Protein AF-A0A450Y8R2-F1 (afdb_monomer_lite)

Sequence (119 aa):
KDKRPCRVRSSNAGHTLFSGIAATEHAPRLVETLFQPDTFSGWGIRTIARYESRYNPMSYHNGSIWPHDNAIIAMGLARYGYKTETLQITTGLFNASIMMDLHRLPELFCGFDYASGQG

Organism: NCBI:txid2126335

Foldseek 3Di:
DPPDDDPFAALCVLLCLLVVVDDLVCVVVNLVSCPPCQQQQLLFGFRTGVPGPQADQADPRRGWHALVSRVSSLNSCVSSPVVVSNCSNVVSPQVVLVVDPPSDDDRIHGRHHDDPDPD

Secondary structure (DSSP, 8-state):
---------BGGGGHHHHHT-S-GGGHHHHHHHHTSTTTB-SS-BBSB-TTSTT--TTSTTTT-B-HHHHHHHHHHHHHTT-HHHHHHHHHHHHHHHHHSGGG---S-B------TT--

pLDDT: mean 94.51, std 10.33, range [40.91, 98.88]

InterPro domains:
  IPR008928 Six-hairpin glycosidase superfamily [SSF48208] (2-119)
  IPR012341 Six-hairpin glycosidase-like superfamily [G3DSA:1.50.10.10] (1-119)
  IPR054491 Mannosylglycerate hydrolase MGH1-like, glycoside hydrolase domain [PF22422] (3-91)

Radius of gyration: 14.23 Å; chains: 1; bounding box: 43×34×36 Å

Structure (mmCIF, N/CA/C/O backbone):
data_AF-A0A450Y8R2-F1
#
_entry.id   AF-A0A450Y8R2-F1
#
loop_
_atom_site.group_PDB
_atom_site.id
_atom_site.type_symbol
_atom_site.label_atom_id
_atom_site.label_alt_id
_atom_site.label_comp_id
_atom_site.label_asym_id
_atom_site.label_entity_id
_atom_site.label_seq_id
_atom_site.pdbx_PDB_ins_code
_atom_site.Cartn_x
_atom_site.Cartn_y
_atom_site.Cartn_z
_atom_site.occupancy
_atom_site.B_iso_or_equiv
_atom_site.auth_seq_id
_atom_site.auth_comp_id
_atom_site.auth_asym_id
_atom_site.auth_atom_id
_atom_site.pdbx_PDB_model_num
ATOM 1 N N . LYS A 1 1 ? -20.859 -19.449 -5.219 1.00 64.06 1 LYS A N 1
ATOM 2 C CA . LYS A 1 1 ? -21.949 -20.437 -5.031 1.00 64.06 1 LYS A CA 1
ATOM 3 C C . LYS A 1 1 ? -22.153 -20.837 -3.563 1.00 64.06 1 LYS A C 1
ATOM 5 O O . LYS A 1 1 ? -23.304 -20.952 -3.193 1.00 64.06 1 LYS A O 1
ATOM 10 N N . ASP A 1 2 ? -21.125 -20.853 -2.700 1.00 87.75 2 ASP A N 1
ATOM 11 C CA . ASP A 1 2 ? -21.301 -21.254 -1.279 1.00 87.75 2 ASP A CA 1
ATOM 12 C C . ASP A 1 2 ? -21.274 -20.097 -0.252 1.00 87.75 2 ASP A C 1
ATOM 14 O O . ASP A 1 2 ? -21.241 -20.349 0.946 1.00 87.75 2 ASP A O 1
ATOM 18 N N . LYS A 1 3 ? -21.211 -18.827 -0.700 1.00 89.62 3 LYS A N 1
ATOM 19 C CA . LYS A 1 3 ? -21.089 -17.605 0.141 1.00 89.62 3 LYS A CA 1
ATOM 20 C C . LYS A 1 3 ? -20.018 -17.676 1.254 1.00 89.62 3 LYS A C 1
ATOM 22 O O . LYS A 1 3 ? -20.113 -16.981 2.261 1.00 89.62 3 LYS A O 1
ATOM 27 N N . ARG A 1 4 ? -18.985 -18.502 1.075 1.00 93.94 4 ARG A N 1
ATOM 28 C CA . ARG A 1 4 ? -17.873 -18.623 2.024 1.00 93.94 4 ARG A CA 1
ATOM 29 C C . ARG A 1 4 ? -16.948 -17.402 1.926 1.00 93.94 4 ARG A C 1
ATOM 31 O O . ARG A 1 4 ? -16.711 -16.939 0.807 1.00 93.94 4 ARG A O 1
ATOM 38 N N . PRO A 1 5 ? -16.393 -16.910 3.050 1.00 92.31 5 PRO A N 1
ATOM 39 C CA . PRO A 1 5 ? -15.392 -15.850 3.025 1.00 92.31 5 PRO A CA 1
ATOM 40 C C . PRO A 1 5 ? -14.189 -16.226 2.158 1.00 92.31 5 PRO A C 1
ATOM 42 O O . PRO A 1 5 ? -13.658 -17.335 2.265 1.00 92.31 5 PRO A O 1
ATOM 45 N N . CYS A 1 6 ? -13.744 -15.288 1.325 1.00 91.88 6 CYS A N 1
ATOM 46 C CA . CYS A 1 6 ? -12.506 -15.427 0.571 1.00 91.88 6 CYS A CA 1
ATOM 47 C C . CYS A 1 6 ? -11.327 -15.191 1.524 1.00 91.88 6 CYS A C 1
ATOM 49 O O . CYS A 1 6 ? -11.108 -14.068 1.973 1.00 91.88 6 CYS A O 1
ATOM 51 N N . ARG A 1 7 ? -10.600 -16.252 1.886 1.00 94.50 7 ARG A N 1
ATOM 52 C CA . ARG A 1 7 ? -9.458 -16.177 2.810 1.00 94.50 7 ARG A CA 1
ATOM 53 C C . ARG A 1 7 ? -8.186 -15.786 2.054 1.00 94.50 7 ARG A C 1
ATOM 55 O O . ARG A 1 7 ? -7.304 -16.616 1.896 1.00 94.50 7 ARG A O 1
ATOM 62 N N . VAL A 1 8 ? -8.145 -14.547 1.567 1.00 96.06 8 VAL A N 1
ATOM 63 C CA . VAL A 1 8 ? -7.029 -13.987 0.790 1.00 96.06 8 VAL A CA 1
ATOM 64 C C . VAL A 1 8 ? -6.519 -12.730 1.480 1.00 96.06 8 VAL A C 1
ATOM 66 O O . VAL A 1 8 ? -7.294 -11.805 1.737 1.00 96.06 8 VAL A O 1
ATOM 69 N N . ARG A 1 9 ? -5.217 -12.674 1.765 1.00 97.50 9 ARG A N 1
ATOM 70 C CA . ARG A 1 9 ? -4.569 -11.450 2.250 1.00 97.50 9 ARG A CA 1
ATOM 71 C C . ARG A 1 9 ? -4.478 -10.453 1.103 1.00 97.50 9 ARG A C 1
ATOM 73 O O . ARG A 1 9 ? -3.798 -10.698 0.108 1.00 97.50 9 ARG A O 1
ATOM 80 N N . SER A 1 10 ? -5.207 -9.353 1.244 1.00 98.00 10 SER A N 1
ATOM 81 C CA . SER A 1 10 ? -5.344 -8.310 0.230 1.00 98.00 10 SER A CA 1
ATOM 82 C C . SER A 1 10 ? -5.226 -6.924 0.850 1.00 98.00 10 SER A C 1
ATOM 84 O O . SER A 1 10 ? -5.490 -6.739 2.041 1.00 98.00 10 SER A O 1
ATOM 86 N N . SER A 1 11 ? -4.814 -5.954 0.039 1.00 98.38 11 SER A N 1
ATOM 87 C CA . SER A 1 11 ? -4.547 -4.582 0.479 1.00 98.38 11 SER A CA 1
ATOM 88 C C . SER A 1 11 ? -5.791 -3.861 1.006 1.00 98.38 11 SER A C 1
ATOM 90 O O . SER A 1 11 ? -5.703 -3.098 1.970 1.00 98.38 11 SER A O 1
ATOM 92 N N . ASN A 1 12 ? -6.968 -4.159 0.445 1.00 97.62 12 ASN A N 1
ATOM 93 C CA . ASN A 1 12 ? -8.230 -3.504 0.800 1.00 97.62 12 ASN A CA 1
ATOM 94 C C . ASN A 1 12 ? -8.648 -3.710 2.268 1.00 97.62 12 ASN A C 1
ATOM 96 O O . ASN A 1 12 ? -9.428 -2.918 2.795 1.00 97.62 12 ASN A O 1
ATOM 100 N N . ALA A 1 13 ? -8.092 -4.704 2.971 1.00 97.88 13 ALA A N 1
ATOM 101 C CA . ALA A 1 13 ? -8.271 -4.839 4.412 1.00 97.88 13 ALA A CA 1
ATOM 102 C C . ALA A 1 13 ? -7.793 -3.575 5.151 1.00 97.88 13 ALA A C 1
ATOM 104 O O . ALA A 1 13 ? -8.413 -3.167 6.131 1.00 97.88 13 ALA A O 1
ATOM 105 N N . GLY A 1 14 ? -6.763 -2.890 4.642 1.00 98.12 14 GLY A N 1
ATOM 106 C CA . GLY A 1 14 ? -6.289 -1.609 5.168 1.00 98.12 14 GLY A CA 1
ATOM 107 C C . GLY A 1 14 ? -7.302 -0.463 5.044 1.00 98.12 14 GLY A C 1
ATOM 108 O O . GLY A 1 14 ? -7.260 0.477 5.836 1.00 98.12 14 GLY A O 1
ATOM 109 N N . HIS A 1 15 ? -8.287 -0.552 4.139 1.00 98.56 15 HIS A N 1
ATOM 110 C CA . HIS A 1 15 ? -9.359 0.454 4.024 1.00 98.56 15 HIS A CA 1
ATOM 111 C C . HIS A 1 15 ? -10.278 0.463 5.248 1.00 98.56 15 HIS A C 1
ATOM 113 O O . HIS A 1 15 ? -10.977 1.447 5.500 1.00 98.56 15 HIS A O 1
ATOM 119 N N . THR A 1 16 ? -10.266 -0.606 6.048 1.00 98.56 16 THR A N 1
ATOM 120 C CA . THR A 1 16 ? -11.010 -0.647 7.312 1.00 98.56 16 THR A CA 1
ATOM 121 C C . THR A 1 16 ? -10.477 0.364 8.333 1.00 98.56 16 THR A C 1
ATOM 123 O O . THR A 1 16 ? -11.261 0.905 9.111 1.00 98.56 16 THR A O 1
ATOM 126 N N . LEU A 1 17 ? -9.180 0.698 8.273 1.00 98.50 17 LEU A N 1
ATOM 127 C CA . LEU A 1 17 ? -8.584 1.785 9.057 1.00 98.50 17 LEU A CA 1
ATOM 128 C C . LEU A 1 17 ? -9.010 3.152 8.511 1.00 98.50 17 LEU A C 1
ATOM 130 O O . LEU A 1 17 ? -9.349 4.054 9.267 1.00 98.50 17 LEU A O 1
ATOM 134 N N . PHE A 1 18 ? -9.034 3.319 7.186 1.00 98.38 18 PHE A N 1
ATOM 135 C CA . PHE A 1 18 ? -9.453 4.581 6.568 1.00 98.38 18 PHE A CA 1
ATOM 136 C C . PHE A 1 18 ? -10.914 4.926 6.879 1.00 98.38 18 PHE A C 1
ATOM 138 O O . PHE A 1 18 ? -11.220 6.054 7.264 1.00 98.38 18 PHE A O 1
ATOM 145 N N . SER A 1 19 ? -11.805 3.945 6.732 1.00 97.94 19 SER A N 1
ATOM 146 C CA . SER A 1 19 ? -13.238 4.098 7.008 1.00 97.94 19 SER A CA 1
ATOM 147 C C . SER A 1 19 ? -13.571 4.205 8.499 1.00 97.94 19 SER A C 1
ATOM 149 O O . SER A 1 19 ? -14.669 4.638 8.837 1.00 97.94 19 SER A O 1
ATOM 151 N N . GLY A 1 20 ? -12.651 3.816 9.388 1.00 97.00 20 GLY A N 1
ATOM 152 C CA . GLY A 1 20 ? -12.871 3.794 10.836 1.00 97.00 20 GLY A CA 1
ATOM 153 C C . GLY A 1 20 ? -13.731 2.625 11.330 1.00 97.00 20 GLY A C 1
ATOM 154 O O . GLY A 1 20 ? -14.132 2.621 12.489 1.00 97.00 20 GLY A O 1
ATOM 155 N N . ILE A 1 21 ? -14.035 1.637 10.477 1.00 97.94 21 ILE A N 1
ATOM 156 C CA . ILE A 1 21 ? -14.831 0.458 10.866 1.00 97.94 21 ILE A CA 1
ATOM 157 C C . ILE A 1 21 ? -14.018 -0.552 11.691 1.00 97.94 21 ILE A C 1
ATOM 159 O O . ILE A 1 21 ? -14.589 -1.374 12.405 1.00 97.94 21 ILE A O 1
ATOM 163 N N . ALA A 1 22 ? -12.686 -0.521 11.592 1.00 97.38 22 ALA A N 1
ATOM 164 C CA . ALA A 1 22 ? -11.826 -1.403 12.370 1.00 97.38 22 ALA A CA 1
ATOM 165 C C . ALA A 1 22 ? -11.834 -1.014 13.856 1.00 97.38 22 ALA A C 1
ATOM 167 O O . ALA A 1 22 ? -11.499 0.115 14.215 1.00 97.38 22 ALA A O 1
ATOM 168 N N . ALA A 1 23 ? -12.136 -1.967 14.738 1.00 97.69 23 ALA A N 1
ATOM 169 C CA 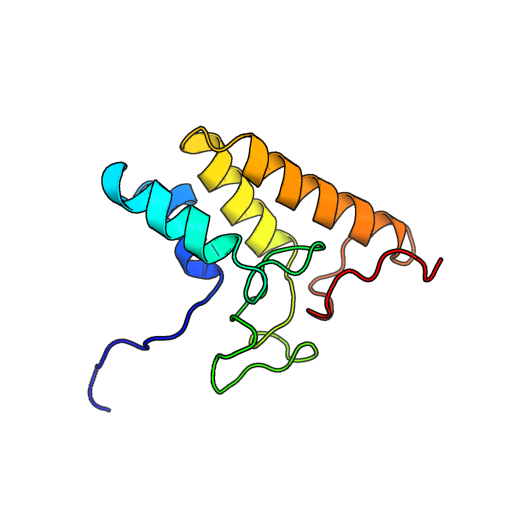. ALA A 1 23 ? -11.927 -1.773 16.168 1.00 97.69 23 ALA A CA 1
ATOM 170 C C . ALA A 1 23 ? -10.434 -1.538 16.463 1.00 97.69 23 ALA A C 1
ATOM 172 O O . ALA A 1 23 ? -9.568 -2.188 15.870 1.00 97.69 23 ALA A O 1
ATOM 173 N N . THR A 1 24 ? -10.126 -0.639 17.401 1.00 96.56 24 THR A N 1
ATOM 174 C CA . THR A 1 24 ? -8.742 -0.268 17.755 1.00 96.56 24 THR A CA 1
ATOM 175 C C . THR A 1 24 ? -7.891 -1.480 18.141 1.00 96.56 24 THR A C 1
ATOM 177 O O . THR A 1 24 ? -6.725 -1.557 17.774 1.00 96.56 24 THR A O 1
ATOM 180 N N . GLU A 1 25 ? -8.483 -2.472 18.806 1.00 97.75 25 GLU A N 1
ATOM 181 C CA . GLU A 1 25 ? -7.824 -3.727 19.194 1.00 97.75 25 GLU A CA 1
ATOM 182 C C . GLU A 1 25 ? -7.422 -4.627 18.010 1.00 97.75 25 GLU A C 1
ATOM 184 O O . GLU A 1 25 ? -6.535 -5.467 18.144 1.00 97.75 25 GLU A O 1
ATOM 189 N N . HIS A 1 26 ? -8.047 -4.467 16.839 1.00 96.75 26 HIS A N 1
ATOM 190 C CA . HIS A 1 26 ? -7.717 -5.233 15.632 1.00 96.75 26 HIS A CA 1
ATOM 191 C C . HIS A 1 26 ? -6.674 -4.538 14.754 1.00 96.75 26 HIS A C 1
ATOM 193 O O . HIS A 1 26 ? -6.029 -5.203 13.938 1.00 96.75 26 HIS A O 1
ATOM 199 N N . ALA A 1 27 ? -6.484 -3.227 14.928 1.00 98.19 27 ALA A N 1
ATOM 200 C CA . ALA A 1 27 ? -5.542 -2.453 14.131 1.00 98.19 27 ALA A CA 1
ATOM 201 C C . ALA A 1 27 ? -4.105 -3.009 14.194 1.00 98.19 27 ALA A C 1
ATOM 203 O O . ALA A 1 27 ? -3.543 -3.209 13.119 1.00 98.19 27 ALA A O 1
ATOM 204 N N . PRO A 1 28 ? -3.534 -3.392 15.361 1.00 98.62 28 PRO A N 1
ATOM 205 C CA . PRO A 1 28 ? -2.166 -3.913 15.415 1.00 98.62 28 PRO A CA 1
ATOM 206 C C . PRO A 1 28 ? -1.941 -5.125 14.507 1.00 98.62 28 PRO A C 1
ATOM 208 O O . PRO A 1 28 ? -0.978 -5.161 13.750 1.00 98.62 28 PRO A O 1
ATOM 211 N N . ARG A 1 29 ? -2.874 -6.084 14.514 1.00 98.25 29 ARG A N 1
ATOM 212 C CA . ARG A 1 29 ? -2.782 -7.296 13.690 1.00 98.25 29 ARG A CA 1
ATOM 213 C C . ARG A 1 29 ? -2.907 -6.992 12.198 1.00 98.25 29 ARG A C 1
ATOM 215 O O . ARG A 1 29 ? -2.246 -7.628 11.377 1.00 98.25 29 ARG A O 1
ATOM 222 N N . LEU A 1 30 ? -3.783 -6.055 11.835 1.00 98.25 30 LEU A N 1
ATOM 223 C CA . LEU A 1 30 ? -3.939 -5.629 10.447 1.00 98.25 30 LEU A CA 1
ATOM 224 C C . LEU A 1 30 ? -2.668 -4.939 9.947 1.00 98.25 30 LEU A C 1
ATOM 226 O O . LEU A 1 30 ? -2.190 -5.271 8.866 1.00 98.25 30 LEU A O 1
ATOM 230 N N . VAL A 1 31 ? -2.106 -4.033 10.746 1.00 98.62 31 VAL A N 1
ATOM 231 C CA . VAL A 1 31 ? -0.851 -3.345 10.432 1.00 98.62 31 VAL A CA 1
ATOM 232 C C . VAL A 1 31 ? 0.287 -4.350 10.283 1.00 98.62 31 VAL A C 1
ATOM 234 O O . VAL A 1 31 ? 0.933 -4.372 9.242 1.00 98.62 31 VAL A O 1
ATOM 237 N N . GLU A 1 32 ? 0.463 -5.257 11.243 1.00 98.44 32 GLU A N 1
ATOM 238 C CA . GLU A 1 32 ? 1.465 -6.322 11.146 1.00 98.44 32 GLU A CA 1
ATOM 239 C C . GLU A 1 32 ? 1.315 -7.123 9.846 1.00 98.44 32 GLU A C 1
ATOM 241 O O . GLU A 1 32 ? 2.301 -7.358 9.155 1.00 98.44 32 G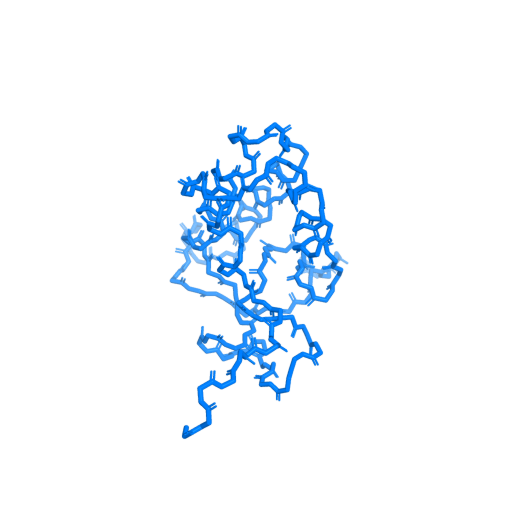LU A O 1
ATOM 246 N N . THR A 1 33 ? 0.084 -7.490 9.473 1.00 98.06 33 THR A N 1
ATOM 247 C CA . THR A 1 33 ? -0.194 -8.253 8.245 1.00 98.06 33 THR A CA 1
ATOM 248 C C . THR A 1 33 ? 0.154 -7.462 6.982 1.00 98.06 33 THR A C 1
ATOM 250 O O . THR A 1 33 ? 0.753 -8.016 6.064 1.00 98.06 33 THR A O 1
ATOM 253 N N . LEU A 1 34 ? -0.210 -6.178 6.921 1.00 98.56 34 LEU A N 1
ATOM 254 C CA . LEU A 1 34 ? 0.051 -5.319 5.763 1.00 98.56 34 LEU A CA 1
ATOM 255 C C . LEU A 1 34 ? 1.553 -5.127 5.524 1.00 98.56 34 LEU A C 1
ATOM 257 O O . LEU A 1 34 ? 1.986 -5.090 4.375 1.00 98.56 34 LEU A O 1
ATOM 261 N N . PHE A 1 35 ? 2.343 -5.055 6.594 1.00 98.50 35 PHE A N 1
ATOM 262 C CA . PHE A 1 35 ? 3.784 -4.807 6.531 1.00 98.50 35 PHE A CA 1
ATOM 263 C C . PHE A 1 35 ? 4.644 -6.077 6.545 1.00 98.50 35 PHE A C 1
ATOM 265 O O . PHE A 1 35 ? 5.871 -5.979 6.563 1.00 98.50 35 PHE A O 1
ATOM 272 N N . GLN A 1 36 ? 4.039 -7.269 6.468 1.00 97.88 36 GLN A N 1
ATOM 273 C CA . GLN A 1 36 ? 4.801 -8.492 6.209 1.00 97.88 36 GLN A CA 1
ATOM 274 C C . GLN A 1 36 ? 5.515 -8.412 4.844 1.00 97.88 36 GLN A C 1
ATOM 276 O O . GLN A 1 36 ? 4.948 -7.861 3.894 1.00 97.88 36 GLN A O 1
ATOM 281 N N . PRO A 1 37 ? 6.710 -9.017 4.686 1.00 95.44 37 PRO A N 1
ATOM 282 C CA . PRO A 1 37 ? 7.479 -8.964 3.434 1.00 95.44 37 PRO A CA 1
ATOM 283 C C . PRO A 1 37 ? 6.752 -9.539 2.207 1.00 95.44 37 PRO A C 1
ATOM 285 O O . PRO A 1 37 ? 7.043 -9.190 1.061 1.00 95.44 37 PRO A O 1
ATOM 288 N N . ASP A 1 38 ? 5.794 -10.443 2.420 1.00 96.12 38 ASP A N 1
ATOM 289 C CA . ASP A 1 38 ? 4.979 -11.003 1.344 1.00 96.12 38 ASP A CA 1
ATOM 290 C C . ASP A 1 38 ? 3.905 -10.025 0.840 1.00 96.12 38 ASP A C 1
ATOM 292 O O . ASP A 1 38 ? 3.446 -10.156 -0.296 1.00 96.12 38 ASP A O 1
ATOM 296 N N . THR A 1 39 ? 3.564 -9.005 1.627 1.00 98.00 39 THR A N 1
ATOM 297 C CA . THR A 1 39 ? 2.509 -8.027 1.341 1.00 98.00 39 THR A CA 1
ATOM 298 C C . THR A 1 39 ? 3.094 -6.655 1.000 1.00 98.00 39 THR A C 1
ATOM 300 O O . THR A 1 39 ? 2.767 -6.104 -0.054 1.00 98.00 39 THR A O 1
ATOM 303 N N . PHE A 1 40 ? 4.015 -6.134 1.814 1.00 98.31 40 PHE A N 1
ATOM 304 C CA . PHE A 1 40 ? 4.752 -4.901 1.540 1.00 98.31 40 PHE A CA 1
ATOM 305 C C . PHE A 1 40 ? 6.045 -5.199 0.776 1.00 98.31 40 PHE A C 1
ATOM 307 O O . PHE A 1 40 ? 6.918 -5.924 1.241 1.00 98.31 40 PHE A O 1
ATOM 314 N N . SER A 1 41 ? 6.173 -4.615 -0.412 1.00 96.81 41 SER A N 1
ATOM 315 C CA . SER A 1 41 ? 7.300 -4.848 -1.328 1.00 96.81 41 SER A CA 1
ATOM 316 C C . SER A 1 41 ? 8.530 -3.971 -1.071 1.00 96.81 41 SER A C 1
ATOM 318 O O . SER A 1 41 ? 9.553 -4.162 -1.720 1.00 96.81 41 SER A O 1
ATOM 320 N N . GLY A 1 42 ? 8.419 -2.962 -0.203 1.00 95.94 42 GLY A N 1
ATOM 321 C CA . GLY A 1 42 ? 9.358 -1.836 -0.129 1.00 95.94 42 GLY A CA 1
ATOM 322 C C . GLY A 1 42 ? 8.943 -0.634 -0.988 1.00 95.94 42 GLY A C 1
ATOM 323 O O . GLY A 1 42 ? 9.216 0.500 -0.608 1.00 95.94 42 GLY A O 1
ATOM 324 N N . TRP A 1 43 ? 8.204 -0.852 -2.082 1.00 96.62 43 TRP A N 1
ATOM 325 C CA . TRP A 1 43 ? 7.590 0.223 -2.880 1.00 96.62 43 TRP A CA 1
ATOM 326 C C . TRP A 1 43 ? 6.175 0.586 -2.412 1.00 96.62 43 TRP A C 1
ATOM 328 O O . TRP A 1 43 ? 5.704 1.702 -2.611 1.00 96.62 43 TRP A O 1
ATOM 338 N N . GLY A 1 44 ? 5.481 -0.382 -1.818 1.00 98.19 44 GLY A N 1
ATOM 339 C CA . GLY A 1 44 ? 4.081 -0.288 -1.425 1.00 98.19 44 GLY A CA 1
ATOM 340 C C . GLY A 1 44 ? 3.481 -1.658 -1.114 1.00 98.19 44 GLY A C 1
ATOM 341 O O . GLY A 1 44 ? 4.108 -2.703 -1.321 1.00 98.19 44 GLY A O 1
ATOM 342 N N . ILE A 1 45 ? 2.254 -1.634 -0.609 1.00 98.75 45 ILE A N 1
ATOM 343 C CA . ILE A 1 45 ? 1.391 -2.780 -0.341 1.00 98.75 45 ILE A CA 1
ATOM 344 C C . ILE A 1 45 ? 0.879 -3.334 -1.672 1.00 98.75 45 ILE A C 1
ATOM 346 O O . ILE A 1 45 ? 0.296 -2.602 -2.480 1.00 98.75 45 ILE A O 1
ATOM 350 N N . ARG A 1 46 ? 1.093 -4.631 -1.896 1.00 98.69 46 ARG A N 1
ATOM 351 C CA . ARG A 1 46 ? 0.558 -5.372 -3.043 1.00 98.69 46 ARG A CA 1
ATOM 352 C C . ARG A 1 46 ? -0.940 -5.593 -2.887 1.00 98.69 46 ARG A C 1
ATOM 354 O O . ARG A 1 46 ? -1.422 -5.857 -1.790 1.00 98.69 46 ARG A O 1
ATOM 361 N N . THR A 1 47 ? -1.655 -5.601 -4.007 1.00 98.56 47 THR A N 1
ATOM 362 C CA . THR A 1 47 ? -3.099 -5.892 -4.056 1.00 98.56 47 THR A CA 1
ATOM 363 C C . THR A 1 47 ? -3.464 -7.232 -3.407 1.00 98.56 47 THR A C 1
ATOM 365 O O . THR A 1 47 ? -4.466 -7.304 -2.697 1.00 98.56 47 THR A O 1
ATOM 368 N N . ILE A 1 48 ? -2.624 -8.263 -3.569 1.00 98.38 48 ILE A N 1
ATOM 369 C CA . ILE A 1 48 ? -2.646 -9.498 -2.766 1.00 98.38 48 ILE A CA 1
ATOM 370 C C . ILE A 1 48 ? -1.222 -9.937 -2.408 1.00 98.38 48 ILE A C 1
ATOM 372 O O . ILE A 1 48 ? -0.278 -9.650 -3.148 1.00 98.38 48 ILE A O 1
ATOM 376 N N . ALA A 1 49 ? -1.071 -10.650 -1.291 1.00 97.69 49 ALA A N 1
ATOM 377 C CA . ALA A 1 49 ? 0.232 -11.120 -0.822 1.00 97.69 49 ALA A CA 1
ATOM 378 C C . ALA A 1 49 ? 0.859 -12.171 -1.762 1.00 97.69 49 ALA A C 1
ATOM 380 O O . ALA A 1 49 ? 0.156 -12.943 -2.417 1.00 97.69 49 ALA A O 1
ATOM 381 N N . ARG A 1 50 ? 2.196 -12.250 -1.777 1.00 95.69 50 ARG A N 1
ATOM 382 C CA . ARG A 1 50 ? 3.010 -13.107 -2.666 1.00 95.69 50 ARG A CA 1
ATOM 383 C C . ARG A 1 50 ? 2.605 -14.585 -2.690 1.00 95.69 50 ARG A C 1
ATOM 385 O O . ARG A 1 50 ? 2.776 -15.251 -3.705 1.00 95.69 50 ARG A O 1
ATOM 392 N N . 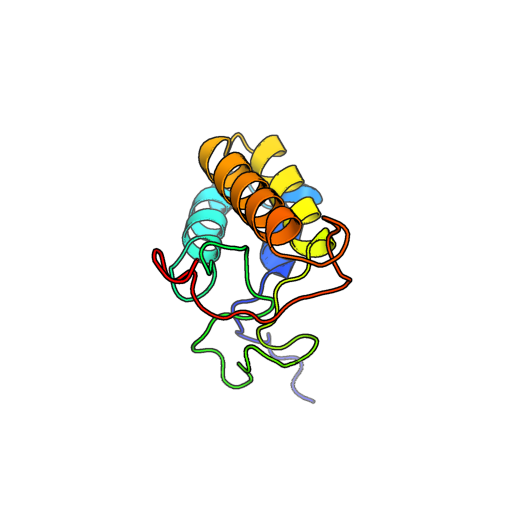TYR A 1 51 ? 2.106 -15.103 -1.570 1.00 94.88 51 TYR A N 1
ATOM 393 C CA . TYR A 1 51 ? 1.745 -16.516 -1.418 1.00 94.88 51 TYR A CA 1
ATOM 394 C C . TYR A 1 51 ? 0.249 -16.799 -1.603 1.00 94.88 51 TYR A C 1
ATOM 396 O O . TYR A 1 51 ? -0.200 -17.922 -1.381 1.00 94.88 51 TYR A O 1
ATOM 404 N N . GLU A 1 52 ? -0.540 -15.801 -1.998 1.00 97.69 52 GLU A N 1
ATOM 405 C CA . GLU A 1 52 ? -1.938 -16.009 -2.364 1.00 97.69 52 GLU A CA 1
ATOM 406 C C . GLU A 1 52 ? -2.040 -16.704 -3.723 1.00 97.69 52 GLU A C 1
ATOM 408 O O . GLU A 1 52 ? -1.264 -16.435 -4.637 1.00 97.69 52 GLU A O 1
ATOM 413 N N . SER A 1 53 ? -3.027 -17.586 -3.895 1.00 96.19 53 SER A N 1
ATOM 414 C CA . SER A 1 53 ? -3.091 -18.495 -5.054 1.00 96.19 53 SER A CA 1
ATOM 415 C C . SER A 1 53 ? -3.133 -17.802 -6.418 1.00 96.19 53 SER A C 1
ATOM 417 O O . SER A 1 53 ? -2.844 -18.430 -7.431 1.00 96.19 53 SER A O 1
ATOM 419 N N . ARG A 1 54 ? -3.548 -16.532 -6.465 1.00 96.12 54 ARG A N 1
ATOM 420 C CA . ARG A 1 54 ? -3.634 -15.746 -7.703 1.00 96.12 54 ARG A CA 1
ATOM 421 C C . ARG A 1 54 ? -2.477 -14.772 -7.887 1.00 96.12 54 ARG A C 1
ATOM 423 O O . ARG A 1 54 ? -2.516 -14.016 -8.854 1.00 96.12 54 ARG A O 1
ATOM 430 N N . TYR A 1 55 ? -1.490 -14.773 -6.991 1.00 97.69 55 TYR A N 1
ATOM 431 C CA . TYR A 1 55 ? -0.412 -13.799 -7.026 1.00 97.69 55 TYR A CA 1
ATOM 432 C C . TYR A 1 55 ? 0.332 -13.819 -8.366 1.00 97.69 55 TYR A C 1
ATOM 434 O O . TYR A 1 55 ? 0.851 -14.840 -8.812 1.00 97.69 55 TYR A O 1
ATOM 442 N N . ASN A 1 56 ? 0.383 -12.655 -8.996 1.00 97.69 56 ASN A N 1
ATOM 443 C CA . ASN A 1 56 ? 1.150 -12.333 -10.178 1.00 97.69 56 ASN A CA 1
ATOM 444 C C . ASN A 1 56 ? 1.549 -10.848 -10.067 1.00 97.69 56 ASN A C 1
ATOM 446 O O . ASN A 1 56 ? 0.674 -9.980 -10.155 1.00 97.69 56 ASN A O 1
ATOM 450 N N . PRO A 1 57 ? 2.849 -10.531 -9.910 1.00 96.69 57 PRO A N 1
ATOM 451 C CA . PRO A 1 57 ? 3.314 -9.159 -9.702 1.00 96.69 57 PRO A CA 1
ATOM 452 C C . PRO A 1 57 ? 2.997 -8.225 -10.874 1.00 96.69 57 PRO A C 1
ATOM 454 O O . PRO A 1 57 ? 2.970 -7.019 -10.673 1.00 96.69 57 PRO A O 1
ATOM 457 N N . MET A 1 58 ? 2.742 -8.760 -12.073 1.00 97.38 58 MET A N 1
ATOM 458 C CA . MET A 1 58 ? 2.394 -7.997 -13.279 1.00 97.38 58 MET A CA 1
ATOM 459 C C . MET A 1 58 ? 0.879 -7.951 -13.541 1.00 97.38 58 MET A C 1
ATOM 461 O O . MET A 1 58 ? 0.431 -7.342 -14.508 1.00 97.38 58 MET A O 1
ATOM 465 N N . SER A 1 59 ? 0.068 -8.622 -12.717 1.00 96.50 59 SER A N 1
ATOM 466 C CA . SER A 1 59 ? -1.387 -8.649 -12.884 1.00 96.50 59 SER A CA 1
ATOM 467 C C . SER A 1 59 ? -2.026 -7.363 -12.378 1.00 96.50 59 SER A C 1
ATOM 469 O O . SER A 1 59 ? -1.667 -6.863 -11.317 1.00 96.50 59 SER A O 1
ATOM 471 N N . TYR A 1 60 ? -3.093 -6.930 -13.050 1.00 97.38 60 TYR A N 1
ATOM 472 C CA . TYR A 1 60 ? -3.830 -5.707 -12.728 1.00 97.38 60 TYR A CA 1
ATOM 473 C C . TYR A 1 60 ? -4.283 -5.617 -11.256 1.00 97.38 60 TYR A C 1
ATOM 475 O O . TYR A 1 60 ? -3.957 -4.640 -10.597 1.00 97.38 60 TYR A O 1
ATOM 483 N N . HIS A 1 61 ? -4.921 -6.654 -10.689 1.00 96.81 61 HIS A N 1
ATOM 484 C CA . HIS A 1 61 ? -5.379 -6.664 -9.278 1.00 96.81 61 HIS A CA 1
ATOM 485 C C . HIS A 1 61 ? -4.887 -7.850 -8.432 1.00 96.81 61 HIS A C 1
ATOM 487 O O . HIS A 1 61 ? -5.420 -8.096 -7.354 1.00 96.81 61 HIS A O 1
ATOM 493 N N . ASN A 1 62 ? -3.915 -8.624 -8.917 1.00 97.81 62 ASN A N 1
ATOM 494 C CA . ASN A 1 62 ? -3.481 -9.841 -8.224 1.00 97.81 62 ASN A CA 1
ATOM 495 C C . ASN A 1 62 ? -1.993 -9.818 -7.874 1.00 97.81 62 ASN A C 1
ATOM 497 O O . ASN A 1 62 ? -1.349 -10.851 -7.915 1.00 97.81 62 ASN A O 1
ATOM 501 N N . GLY A 1 63 ? -1.425 -8.672 -7.530 1.00 97.50 63 GLY A N 1
ATOM 502 C CA . GLY A 1 63 ? -0.038 -8.601 -7.069 1.00 97.50 63 GLY A CA 1
ATOM 503 C C . GLY A 1 63 ? 0.660 -7.290 -7.384 1.00 97.50 63 GLY A C 1
ATOM 504 O O . GLY A 1 63 ? 1.688 -7.016 -6.783 1.00 97.50 63 GLY A O 1
ATOM 505 N N . SER A 1 64 ? 0.101 -6.472 -8.273 1.00 98.44 64 SER A N 1
ATOM 506 C CA . SER A 1 64 ? 0.542 -5.097 -8.508 1.00 98.44 64 SER A CA 1
ATOM 507 C C . SER A 1 64 ? 0.354 -4.200 -7.285 1.00 98.44 64 SER A C 1
ATOM 509 O O . SER A 1 64 ? -0.364 -4.540 -6.336 1.00 98.44 64 SER A O 1
ATOM 511 N N . ILE A 1 65 ? 0.972 -3.026 -7.345 1.00 98.56 65 ILE A N 1
ATOM 512 C CA . ILE A 1 65 ? 0.875 -1.965 -6.348 1.00 98.56 65 ILE A CA 1
ATOM 513 C C . ILE A 1 65 ? 0.151 -0.788 -6.983 1.00 98.56 65 ILE A C 1
ATOM 515 O O . ILE A 1 65 ? 0.501 -0.340 -8.075 1.00 98.56 65 ILE A O 1
ATOM 519 N N . TRP A 1 66 ? -0.857 -0.287 -6.279 1.00 98.69 66 TRP A N 1
ATOM 520 C CA . TRP A 1 66 ? -1.672 0.835 -6.722 1.00 98.69 66 TRP A CA 1
ATOM 521 C C . TRP A 1 66 ? -1.420 2.043 -5.818 1.00 98.69 66 TRP A C 1
ATOM 523 O O . TRP A 1 66 ? -1.669 1.953 -4.609 1.00 98.69 66 TRP A O 1
ATOM 533 N N . PRO A 1 67 ? -0.957 3.183 -6.362 1.00 98.31 67 PRO A N 1
ATOM 534 C CA . PRO A 1 67 ? -0.721 4.395 -5.586 1.00 98.31 67 PRO A CA 1
ATOM 535 C C . PRO A 1 67 ? -1.937 4.886 -4.803 1.00 98.31 67 PRO A C 1
ATOM 537 O O . PRO A 1 67 ? -1.809 5.230 -3.631 1.00 98.31 67 PRO A O 1
ATOM 540 N N . HIS A 1 68 ? -3.125 4.880 -5.415 1.00 98.31 68 HIS A N 1
ATOM 541 C CA . HIS A 1 68 ? -4.341 5.351 -4.747 1.00 98.31 68 HIS A CA 1
ATOM 542 C C . HIS A 1 68 ? -4.745 4.436 -3.578 1.00 98.31 68 HIS A C 1
ATOM 544 O O . HIS A 1 68 ? -5.105 4.918 -2.508 1.00 98.31 68 HIS A O 1
ATOM 550 N N . ASP A 1 69 ? -4.638 3.121 -3.766 1.00 98.69 69 ASP A N 1
ATOM 551 C CA . ASP A 1 69 ? -4.937 2.111 -2.751 1.00 98.69 69 ASP A CA 1
ATOM 552 C C . ASP A 1 69 ? -4.001 2.268 -1.545 1.00 98.69 69 ASP A C 1
ATOM 554 O O . ASP A 1 69 ? -4.436 2.366 -0.399 1.00 98.69 69 ASP A O 1
ATOM 558 N N . ASN A 1 70 ? -2.706 2.433 -1.820 1.00 98.81 70 ASN A N 1
ATOM 559 C CA . ASN A 1 70 ? -1.690 2.696 -0.807 1.00 98.81 70 ASN A CA 1
ATOM 560 C C . ASN A 1 70 ? -1.906 4.035 -0.089 1.00 98.81 70 ASN A C 1
ATOM 562 O O . ASN A 1 70 ? -1.732 4.106 1.126 1.00 98.81 70 ASN A O 1
ATOM 566 N N . ALA A 1 71 ? -2.338 5.082 -0.797 1.00 98.62 71 ALA A N 1
ATOM 567 C CA . ALA A 1 71 ? -2.681 6.363 -0.184 1.00 98.62 71 ALA A CA 1
ATOM 568 C C . ALA A 1 71 ? -3.874 6.239 0.781 1.00 98.62 71 ALA A C 1
ATOM 570 O O . ALA A 1 71 ? -3.835 6.802 1.876 1.00 98.62 71 ALA A O 1
ATOM 571 N N . ILE A 1 72 ? -4.906 5.464 0.426 1.00 98.88 72 ILE A N 1
ATOM 572 C CA . ILE A 1 72 ? -6.045 5.176 1.314 1.00 98.88 72 ILE A CA 1
ATOM 573 C C . ILE A 1 72 ? -5.566 4.460 2.581 1.00 98.88 72 ILE A C 1
ATOM 575 O O . ILE A 1 72 ? -5.921 4.867 3.690 1.00 98.88 72 ILE A O 1
ATOM 579 N N . ILE A 1 73 ? -4.720 3.438 2.434 1.00 98.88 73 ILE A N 1
ATOM 580 C CA . ILE A 1 73 ? -4.147 2.694 3.563 1.00 98.88 73 ILE A CA 1
ATOM 581 C C . ILE A 1 73 ? -3.310 3.624 4.453 1.00 98.88 73 ILE A C 1
ATOM 583 O O . ILE A 1 73 ? -3.518 3.646 5.664 1.00 98.88 73 ILE A O 1
ATOM 587 N N . ALA A 1 74 ? -2.433 4.448 3.872 1.00 98.88 74 ALA A N 1
ATOM 588 C CA . ALA A 1 74 ? -1.615 5.421 4.598 1.00 98.88 74 ALA A CA 1
ATOM 589 C C . ALA A 1 74 ? -2.462 6.433 5.387 1.00 98.88 74 ALA A C 1
ATOM 591 O O . ALA A 1 74 ? -2.165 6.719 6.547 1.00 98.88 74 ALA A O 1
ATOM 592 N N . MET A 1 75 ? -3.561 6.932 4.810 1.00 98.69 75 MET A N 1
ATOM 593 C CA . MET A 1 75 ? -4.499 7.799 5.532 1.00 98.69 75 MET A CA 1
ATOM 594 C C . MET A 1 75 ? -5.156 7.082 6.720 1.00 98.69 75 MET A C 1
ATOM 596 O O . MET A 1 75 ? -5.330 7.685 7.779 1.00 98.69 75 MET A O 1
ATOM 600 N N . GLY A 1 76 ? -5.517 5.805 6.565 1.00 98.69 76 GLY A N 1
ATOM 601 C CA . GLY A 1 76 ? -6.047 4.983 7.655 1.00 98.69 76 GLY A CA 1
ATOM 602 C C . GLY A 1 76 ? -5.030 4.756 8.774 1.00 98.69 76 GLY A C 1
ATOM 603 O O . GLY A 1 76 ? -5.344 4.959 9.944 1.00 98.69 76 GLY A O 1
ATOM 604 N N . LEU A 1 77 ? -3.790 4.415 8.420 1.00 98.81 77 LEU A N 1
ATOM 605 C CA . LEU A 1 77 ? -2.680 4.257 9.364 1.00 98.81 77 LEU A CA 1
ATOM 606 C C . LEU A 1 77 ? -2.447 5.537 10.176 1.00 98.81 77 LEU A C 1
ATOM 608 O O . LEU A 1 77 ? -2.387 5.485 11.406 1.00 98.81 77 LEU A O 1
ATOM 612 N N . ALA A 1 78 ? -2.405 6.692 9.507 1.00 98.62 78 ALA A N 1
ATOM 613 C CA . ALA A 1 78 ? -2.227 7.987 10.155 1.00 98.62 78 ALA A CA 1
ATOM 614 C C . ALA A 1 78 ? -3.347 8.293 11.164 1.00 98.62 78 ALA A C 1
ATOM 616 O O . ALA A 1 78 ? -3.065 8.761 12.267 1.00 98.62 78 ALA A O 1
ATOM 617 N N . ARG A 1 79 ? -4.607 7.977 10.825 1.00 97.75 79 ARG A N 1
ATOM 618 C CA . ARG A 1 79 ? -5.765 8.139 11.726 1.00 97.75 79 ARG A CA 1
ATOM 619 C C . ARG A 1 79 ? -5.658 7.290 12.994 1.00 97.75 79 ARG A C 1
ATOM 621 O O . ARG A 1 79 ? -6.119 7.728 14.041 1.00 97.75 79 ARG A O 1
ATOM 628 N N . TYR A 1 80 ? -5.039 6.114 12.907 1.00 98.31 80 TYR A N 1
ATOM 629 C CA . TYR A 1 80 ? -4.851 5.193 14.034 1.00 98.31 80 TYR A CA 1
ATOM 630 C C . TYR A 1 80 ? -3.506 5.388 14.762 1.00 98.31 80 TYR A C 1
ATOM 632 O O . TYR A 1 80 ? -3.210 4.662 15.706 1.00 98.31 80 TYR A O 1
ATOM 640 N N . GLY A 1 81 ? -2.693 6.375 14.364 1.00 98.38 81 GLY A N 1
ATOM 641 C CA . GLY A 1 81 ? -1.429 6.715 15.028 1.00 98.38 81 GLY A CA 1
ATOM 642 C C . GLY A 1 81 ? -0.191 5.958 14.528 1.00 98.38 81 GLY A C 1
ATOM 643 O O . GLY A 1 81 ? 0.898 6.171 15.065 1.00 98.38 81 GLY A O 1
ATOM 644 N N . TYR A 1 82 ? -0.315 5.145 13.476 1.00 98.69 82 TYR A N 1
ATOM 645 C CA . TYR A 1 82 ? 0.770 4.357 12.874 1.00 98.69 82 TYR A CA 1
ATOM 646 C C . TYR A 1 82 ? 1.646 5.211 11.945 1.00 98.69 82 TYR A C 1
ATOM 648 O O . TYR A 1 82 ? 1.612 5.110 10.714 1.00 98.69 82 TYR A O 1
ATOM 656 N N . LYS A 1 83 ? 2.392 6.146 12.545 1.00 98.56 83 LYS A N 1
ATOM 657 C CA . LYS A 1 83 ? 3.206 7.137 11.821 1.00 98.56 83 LYS A CA 1
ATOM 658 C C . LYS A 1 83 ? 4.370 6.504 11.059 1.00 98.56 83 LYS A C 1
ATOM 660 O O . LYS A 1 83 ? 4.662 6.94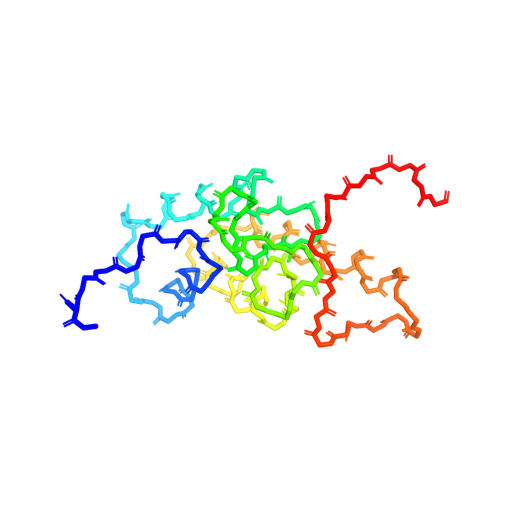6 9.951 1.00 98.56 83 LYS A O 1
ATOM 665 N N . THR A 1 84 ? 5.014 5.491 11.634 1.00 98.69 84 THR A N 1
ATOM 666 C CA . THR A 1 84 ? 6.149 4.790 11.015 1.00 98.69 84 THR A CA 1
ATOM 667 C C . THR A 1 84 ? 5.718 4.120 9.716 1.00 98.69 84 THR A C 1
ATOM 669 O O . THR A 1 84 ? 6.312 4.337 8.665 1.00 98.69 84 THR A O 1
ATOM 672 N N . GLU A 1 85 ? 4.616 3.386 9.771 1.00 98.75 85 GLU A N 1
ATOM 673 C CA . GLU A 1 85 ? 4.020 2.651 8.663 1.00 98.75 85 GLU A CA 1
ATOM 674 C C . GLU A 1 85 ? 3.483 3.593 7.584 1.00 98.75 85 GLU A C 1
ATOM 676 O O . GLU A 1 85 ? 3.672 3.367 6.388 1.00 98.75 85 GLU A O 1
ATOM 681 N N . THR A 1 86 ? 2.880 4.709 8.005 1.00 98.88 86 THR A N 1
ATOM 682 C CA . THR A 1 86 ? 2.489 5.792 7.094 1.00 98.88 86 THR A CA 1
ATOM 683 C C . THR A 1 86 ? 3.702 6.299 6.311 1.00 98.88 86 THR A C 1
ATOM 685 O O . THR A 1 86 ? 3.641 6.393 5.086 1.00 98.88 86 THR A O 1
ATOM 688 N N . LEU A 1 87 ? 4.814 6.585 7.000 1.00 98.62 87 LEU A N 1
ATOM 689 C CA . LEU A 1 87 ? 6.041 7.073 6.373 1.00 98.62 87 LEU A CA 1
ATOM 690 C C . LEU A 1 87 ? 6.661 6.035 5.429 1.00 98.62 87 LEU A C 1
ATOM 692 O O . LEU A 1 87 ? 7.161 6.405 4.371 1.00 98.62 87 LEU A O 1
ATOM 696 N N . GLN A 1 88 ? 6.612 4.746 5.771 1.00 98.50 88 GLN A N 1
ATOM 697 C CA . GLN A 1 88 ? 7.103 3.677 4.896 1.00 98.50 88 GLN A CA 1
ATOM 698 C C . GLN A 1 88 ? 6.339 3.634 3.566 1.00 98.50 88 GLN A C 1
ATOM 700 O O . GLN A 1 88 ? 6.970 3.568 2.511 1.00 98.50 88 GLN A O 1
ATOM 705 N N . ILE A 1 89 ? 5.004 3.729 3.592 1.00 98.56 89 ILE A N 1
ATOM 706 C CA . ILE A 1 89 ? 4.199 3.758 2.361 1.00 98.56 89 ILE A CA 1
ATOM 707 C C . ILE A 1 89 ? 4.492 5.018 1.546 1.00 98.56 89 ILE A C 1
ATOM 709 O O . ILE A 1 89 ? 4.745 4.922 0.346 1.00 98.56 89 ILE A O 1
ATOM 713 N N . THR A 1 90 ? 4.476 6.202 2.166 1.00 98.38 90 THR A N 1
ATOM 714 C CA . THR A 1 90 ? 4.688 7.450 1.417 1.00 98.38 90 THR A CA 1
ATOM 715 C C . THR A 1 90 ? 6.098 7.549 0.846 1.00 98.38 90 THR A C 1
ATOM 717 O O . THR A 1 90 ? 6.255 8.009 -0.282 1.00 98.38 90 THR A O 1
ATOM 720 N N . THR A 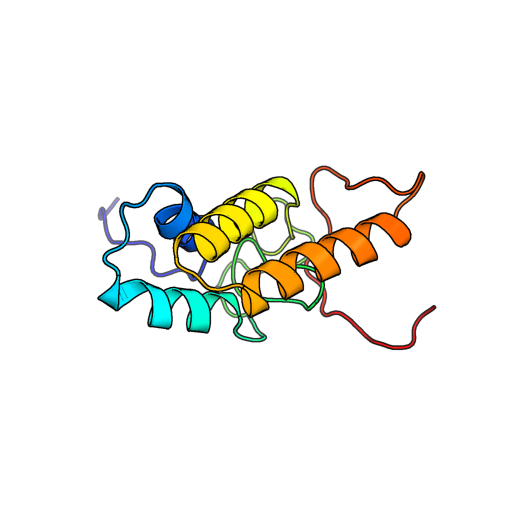1 91 ? 7.107 7.053 1.566 1.00 97.94 91 THR A N 1
ATOM 721 C CA . THR A 1 91 ? 8.489 6.955 1.072 1.00 97.94 91 THR A CA 1
ATOM 722 C C . THR A 1 91 ? 8.584 5.987 -0.104 1.00 97.94 91 THR A C 1
ATOM 724 O O . THR A 1 91 ? 9.193 6.322 -1.117 1.00 97.94 91 THR A O 1
ATOM 727 N N . GLY A 1 92 ? 7.946 4.815 -0.015 1.00 97.00 92 GLY A N 1
ATOM 728 C CA . GLY A 1 92 ? 7.905 3.842 -1.109 1.00 97.00 92 GLY A CA 1
ATOM 729 C C . GLY A 1 92 ? 7.289 4.424 -2.384 1.00 97.00 92 GLY A C 1
ATOM 730 O O . GLY A 1 92 ? 7.885 4.324 -3.457 1.00 97.00 92 GLY A O 1
ATOM 731 N N . LEU A 1 93 ? 6.150 5.116 -2.263 1.00 97.25 93 LEU A N 1
ATOM 732 C CA . LEU A 1 93 ? 5.497 5.782 -3.395 1.00 97.25 93 LEU A CA 1
ATOM 733 C C . LEU A 1 93 ? 6.322 6.952 -3.944 1.00 97.25 93 LEU A C 1
ATOM 735 O O . LEU A 1 93 ? 6.402 7.129 -5.156 1.00 97.25 93 LEU A O 1
ATOM 739 N N . PHE A 1 94 ? 6.957 7.742 -3.080 1.00 96.56 94 PHE A N 1
ATOM 740 C CA . PHE 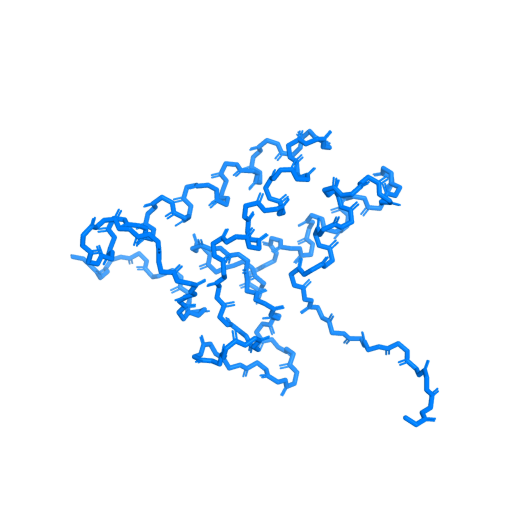A 1 94 ? 7.842 8.821 -3.512 1.00 96.56 94 PHE A CA 1
ATOM 741 C C . PHE A 1 94 ? 9.032 8.274 -4.309 1.00 96.56 94 PHE A C 1
ATOM 743 O O . PHE A 1 94 ? 9.270 8.716 -5.433 1.00 96.56 94 PHE A O 1
ATOM 750 N N . ASN A 1 95 ? 9.708 7.245 -3.794 1.00 95.25 95 ASN A N 1
ATOM 751 C CA . ASN A 1 95 ? 10.803 6.582 -4.498 1.00 95.25 95 ASN A CA 1
ATOM 752 C C . ASN A 1 95 ? 10.330 5.986 -5.829 1.00 95.25 95 ASN A C 1
ATOM 754 O O . ASN A 1 95 ? 11.003 6.153 -6.841 1.00 95.25 95 ASN A O 1
ATOM 758 N N . ALA A 1 96 ? 9.153 5.350 -5.857 1.00 94.88 96 ALA A N 1
ATOM 759 C CA . ALA A 1 96 ? 8.572 4.841 -7.096 1.00 94.88 96 ALA A CA 1
ATOM 760 C C . ALA A 1 96 ? 8.343 5.969 -8.110 1.00 94.88 96 ALA A C 1
ATOM 762 O O . ALA A 1 96 ? 8.701 5.810 -9.269 1.00 94.88 96 ALA A O 1
ATOM 763 N N . SER A 1 97 ? 7.818 7.125 -7.688 1.00 95.69 97 SER A N 1
ATOM 764 C CA . SER A 1 97 ? 7.610 8.260 -8.594 1.00 95.69 97 SER A CA 1
ATOM 765 C C . SER A 1 97 ? 8.908 8.764 -9.218 1.00 95.69 97 SER A C 1
ATOM 767 O O . SER A 1 97 ? 8.894 9.098 -10.394 1.00 95.69 97 SER A O 1
ATOM 769 N N . ILE A 1 98 ? 10.026 8.758 -8.483 1.00 93.94 98 ILE A N 1
ATOM 770 C CA . ILE A 1 98 ? 11.331 9.194 -9.005 1.00 93.94 98 ILE A CA 1
ATOM 771 C C . ILE A 1 98 ? 11.828 8.263 -10.120 1.00 93.94 98 ILE A C 1
ATOM 773 O O . ILE A 1 98 ? 12.473 8.721 -11.056 1.00 93.94 98 ILE A O 1
ATOM 777 N N . MET A 1 99 ? 11.508 6.972 -10.041 1.00 90.75 99 MET A N 1
ATOM 778 C CA . MET A 1 99 ? 11.938 5.972 -11.024 1.00 90.75 99 MET A CA 1
ATOM 779 C C . MET A 1 99 ? 11.074 5.942 -12.293 1.00 90.75 99 MET A C 1
ATOM 781 O O . MET A 1 99 ? 11.427 5.258 -13.250 1.00 90.75 99 MET A O 1
ATOM 785 N N . MET A 1 100 ? 9.927 6.625 -12.295 1.00 90.12 100 MET A N 1
ATOM 786 C CA . MET A 1 100 ? 8.961 6.594 -13.393 1.00 90.12 100 MET A CA 1
ATOM 787 C C . MET A 1 100 ? 9.151 7.785 -14.328 1.00 90.12 100 MET A C 1
ATOM 789 O O . MET A 1 100 ? 9.530 8.883 -13.909 1.00 90.12 100 MET A O 1
ATOM 793 N N . ASP A 1 101 ? 8.790 7.587 -15.594 1.00 88.25 101 ASP A N 1
ATOM 794 C CA . ASP A 1 101 ? 8.801 8.657 -16.583 1.00 88.25 101 ASP A CA 1
ATOM 795 C C . ASP A 1 101 ? 8.011 9.877 -16.092 1.00 88.25 101 ASP A C 1
ATOM 797 O O . ASP A 1 101 ? 6.926 9.777 -15.509 1.00 88.25 101 ASP A O 1
ATOM 801 N N . LEU A 1 102 ? 8.570 11.062 -16.348 1.00 91.38 102 LEU A N 1
ATOM 802 C CA . LEU A 1 102 ? 8.009 12.359 -15.948 1.00 91.38 102 LEU A CA 1
ATOM 803 C C . LEU A 1 102 ? 7.877 12.565 -14.429 1.00 91.38 102 LEU A C 1
ATOM 805 O O . LEU A 1 102 ? 7.243 13.540 -14.016 1.00 91.38 102 LEU A O 1
ATOM 809 N N . HIS A 1 103 ? 8.470 11.690 -13.614 1.00 91.88 103 HIS A N 1
ATOM 810 C CA . HIS A 1 103 ? 8.389 11.692 -12.156 1.00 91.88 103 HIS A CA 1
ATOM 811 C C . HIS A 1 103 ? 6.950 11.621 -11.615 1.00 91.88 103 HIS A C 1
ATOM 813 O O . HIS A 1 103 ? 6.580 12.336 -10.679 1.00 91.88 103 HIS A O 1
ATOM 819 N N . ARG A 1 104 ? 6.091 10.810 -12.248 1.00 93.00 104 ARG A N 1
ATOM 820 C CA . ARG A 1 104 ? 4.675 10.665 -11.872 1.00 93.00 104 ARG A CA 1
ATOM 821 C C . ARG A 1 104 ? 4.347 9.236 -11.492 1.00 93.00 104 ARG A C 1
ATOM 823 O O . ARG A 1 104 ? 4.902 8.283 -12.023 1.00 93.00 104 ARG A O 1
ATOM 830 N N . LEU A 1 105 ? 3.373 9.099 -10.602 1.00 95.00 105 LEU A N 1
ATOM 831 C CA . LEU A 1 105 ? 2.817 7.798 -10.267 1.00 95.00 105 LEU A CA 1
ATOM 832 C C . LEU A 1 105 ? 1.876 7.327 -11.392 1.00 95.00 105 LEU A C 1
ATOM 834 O O . LEU A 1 105 ? 0.969 8.081 -11.758 1.00 95.00 105 LEU A O 1
ATOM 838 N N . PRO A 1 106 ? 2.070 6.112 -11.940 1.00 95.25 106 PRO A N 1
ATOM 839 C CA . PRO A 1 106 ? 1.128 5.511 -12.879 1.00 95.25 106 PRO A CA 1
ATOM 840 C C . PRO A 1 106 ? -0.143 5.048 -12.149 1.00 95.25 106 PRO A C 1
ATOM 842 O O . PRO A 1 106 ? -0.237 5.117 -10.925 1.00 95.25 106 PRO A O 1
ATOM 845 N N . GLU A 1 107 ? -1.120 4.528 -12.893 1.00 97.56 107 GLU A N 1
ATOM 846 C CA . GLU A 1 107 ? -2.310 3.890 -12.308 1.00 97.56 107 GLU A CA 1
ATOM 847 C C . GLU A 1 107 ? -1.933 2.761 -11.330 1.00 97.56 107 GLU A C 1
ATOM 849 O O . GLU A 1 107 ? -2.460 2.685 -10.218 1.00 97.56 107 GLU A O 1
ATOM 854 N N . LEU A 1 108 ? -0.989 1.917 -11.748 1.00 97.69 108 LEU A N 1
ATOM 855 C CA . LEU A 1 108 ? -0.411 0.810 -10.999 1.00 97.69 108 LEU A CA 1
ATOM 856 C C . LEU A 1 108 ? 0.999 0.512 -11.517 1.00 97.69 108 LEU A C 1
ATOM 858 O O . LEU A 1 108 ? 1.351 0.886 -12.636 1.00 97.69 108 LEU A O 1
ATOM 862 N N . PHE A 1 109 ? 1.780 -0.224 -10.736 1.00 97.00 109 PHE A N 1
ATOM 863 C CA . PHE A 1 109 ? 3.067 -0.768 -11.167 1.00 97.00 109 PHE A CA 1
ATOM 864 C C . PHE A 1 109 ? 3.301 -2.176 -10.607 1.00 97.00 109 PHE A C 1
ATOM 866 O O . PHE A 1 109 ? 2.585 -2.644 -9.715 1.00 97.00 109 PHE A O 1
ATOM 873 N N . CYS A 1 110 ? 4.279 -2.884 -11.176 1.00 97.00 110 CYS A N 1
ATOM 874 C CA . CYS A 1 110 ? 4.534 -4.282 -10.846 1.00 97.00 110 CYS A CA 1
ATOM 875 C C . CYS A 1 110 ? 4.965 -4.461 -9.382 1.00 97.00 110 CYS A C 1
ATOM 877 O O . CYS A 1 110 ? 5.834 -3.745 -8.893 1.00 97.00 110 CYS A O 1
ATOM 879 N N . GLY A 1 111 ? 4.415 -5.465 -8.698 1.00 96.50 111 GLY A N 1
ATOM 880 C CA . GLY A 1 111 ? 4.675 -5.728 -7.276 1.00 96.50 111 GLY A CA 1
ATOM 881 C C . GLY A 1 111 ? 5.955 -6.504 -6.970 1.00 96.50 111 GLY A C 1
ATOM 882 O O . GLY A 1 111 ? 5.967 -7.318 -6.041 1.00 96.50 111 GLY A O 1
ATOM 883 N N . PHE A 1 112 ? 7.019 -6.310 -7.748 1.00 95.19 112 PHE A N 1
ATOM 884 C CA . PHE A 1 112 ? 8.318 -6.918 -7.454 1.00 95.19 112 PHE A CA 1
ATOM 885 C C . PHE A 1 112 ? 8.922 -6.345 -6.166 1.00 95.19 112 PHE A C 1
ATOM 887 O O . PHE A 1 112 ? 8.555 -5.258 -5.724 1.00 95.19 112 PHE A O 1
ATOM 894 N N . ASP A 1 113 ? 9.810 -7.112 -5.537 1.00 91.69 113 ASP A N 1
ATOM 895 C CA . ASP A 1 113 ? 10.520 -6.663 -4.338 1.00 91.69 113 ASP A CA 1
ATOM 896 C C . ASP A 1 113 ? 11.406 -5.447 -4.667 1.00 91.69 113 ASP A C 1
ATOM 898 O O . ASP A 1 113 ? 11.991 -5.359 -5.750 1.00 91.69 113 ASP A O 1
ATOM 902 N N . TYR A 1 114 ? 11.525 -4.511 -3.726 1.00 80.62 114 TYR A N 1
ATOM 903 C CA . TYR A 1 114 ? 12.549 -3.475 -3.779 1.00 80.62 114 TYR A CA 1
ATOM 904 C C . TYR A 1 114 ? 13.927 -4.136 -3.664 1.00 80.62 114 TYR A C 1
ATOM 906 O O . TYR A 1 114 ? 14.274 -4.692 -2.622 1.00 80.62 114 TYR A O 1
ATOM 914 N N . ALA A 1 115 ? 14.722 -4.075 -4.731 1.00 66.56 115 ALA A N 1
ATOM 915 C CA . ALA A 1 115 ? 16.116 -4.492 -4.714 1.00 66.56 115 ALA A CA 1
ATOM 916 C C . ALA A 1 115 ? 16.998 -3.242 -4.623 1.00 66.56 115 ALA A C 1
ATOM 918 O O . ALA A 1 115 ? 17.123 -2.485 -5.584 1.00 66.56 115 ALA A O 1
ATOM 919 N N . SER A 1 116 ? 17.618 -3.005 -3.467 1.00 52.06 116 SER A N 1
ATOM 920 C CA . SER A 1 116 ? 18.647 -1.970 -3.347 1.00 52.06 116 SER A CA 1
ATOM 921 C C . SER A 1 116 ? 19.836 -2.320 -4.251 1.00 52.06 116 SER A C 1
ATOM 923 O O . SER A 1 116 ? 20.410 -3.396 -4.088 1.00 52.06 116 SER A O 1
ATOM 925 N N . GLY A 1 117 ? 20.231 -1.417 -5.155 1.00 49.81 117 GLY A N 1
ATOM 926 C CA . GLY A 1 117 ? 21.487 -1.535 -5.912 1.00 49.81 117 GLY A CA 1
ATOM 927 C C . GLY A 1 117 ? 21.373 -1.837 -7.409 1.00 49.81 117 GLY A C 1
ATOM 928 O O . GLY A 1 117 ? 22.361 -2.254 -8.004 1.00 49.81 117 GLY A O 1
ATOM 929 N N . GLN A 1 118 ? 20.212 -1.623 -8.031 1.00 41.06 118 GLN A N 1
ATOM 930 C CA . GLN A 1 118 ? 20.112 -1.500 -9.491 1.00 41.06 118 GLN A CA 1
ATOM 931 C C . GLN A 1 118 ? 19.607 -0.102 -9.846 1.00 41.06 118 GLN A C 1
ATOM 933 O O . GLN A 1 118 ? 18.425 0.105 -10.107 1.00 41.06 118 GLN A O 1
ATOM 938 N N . GLY A 1 119 ? 20.525 0.856 -9.766 1.00 40.91 119 GLY A N 1
ATOM 939 C CA . GLY A 1 119 ? 20.394 2.235 -10.223 1.00 40.91 119 GLY A CA 1
ATOM 940 C C . GLY A 1 119 ? 21.756 2.719 -10.683 1.00 40.91 119 GLY A C 1
ATOM 941 O O . GLY A 1 119 ? 22.749 2.298 -10.043 1.00 40.91 119 GLY A O 1
#